Protein AF-A0A3B9MGB7-F1 (afdb_monomer_lite)

Radius of gyration: 18.77 Å; chains: 1; bounding box: 29×33×58 Å

Structure (mmCIF, N/CA/C/O backbone):
data_AF-A0A3B9MGB7-F1
#
_entry.id   AF-A0A3B9MGB7-F1
#
loop_
_atom_site.group_PDB
_atom_site.id
_atom_site.type_symbol
_atom_site.label_atom_id
_atom_site.label_alt_id
_atom_site.label_comp_id
_atom_site.label_asym_id
_atom_site.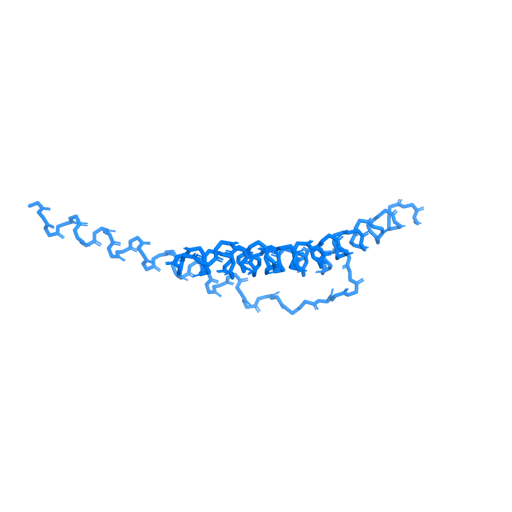label_entity_id
_atom_site.label_seq_id
_atom_site.pdbx_PDB_ins_code
_atom_site.Cartn_x
_atom_site.Cartn_y
_atom_site.Cartn_z
_atom_site.occupancy
_atom_site.B_iso_or_equiv
_atom_site.auth_seq_id
_atom_site.auth_comp_id
_atom_site.auth_asym_id
_atom_site.auth_atom_id
_atom_site.pdbx_PDB_model_num
ATOM 1 N N . MET A 1 1 ? 14.073 23.319 31.612 1.00 51.38 1 MET A N 1
ATOM 2 C CA . MET A 1 1 ? 14.182 22.156 30.691 1.00 51.38 1 MET A CA 1
ATOM 3 C C . MET A 1 1 ? 12.897 21.831 29.911 1.00 51.38 1 MET A C 1
ATOM 5 O O . MET A 1 1 ? 12.996 21.518 28.734 1.00 51.38 1 MET A O 1
ATOM 9 N N . LYS A 1 2 ? 11.688 21.973 30.483 1.00 54.31 2 LYS A N 1
ATOM 10 C CA . LYS A 1 2 ? 10.415 21.576 29.830 1.00 54.31 2 LYS A CA 1
ATOM 11 C C . LYS A 1 2 ? 10.016 22.369 28.562 1.00 54.31 2 LYS A C 1
ATOM 13 O O . LYS A 1 2 ? 9.314 21.834 27.713 1.00 54.31 2 LYS A O 1
ATOM 18 N N . ARG A 1 3 ? 10.467 23.623 28.400 1.00 56.53 3 ARG A N 1
ATOM 19 C CA . ARG A 1 3 ? 10.152 24.463 27.218 1.00 56.53 3 ARG A CA 1
ATOM 20 C C . ARG A 1 3 ? 10.948 24.076 25.963 1.00 56.53 3 ARG A C 1
ATOM 22 O O . ARG A 1 3 ? 10.370 24.020 24.885 1.00 56.53 3 ARG A O 1
ATOM 29 N N . LYS A 1 4 ? 12.229 23.716 26.121 1.00 55.75 4 LYS A N 1
ATOM 30 C CA . LYS A 1 4 ? 13.106 23.310 25.006 1.00 55.75 4 LYS A CA 1
ATOM 31 C C . LYS A 1 4 ? 12.651 21.992 24.362 1.00 55.75 4 LYS A C 1
ATOM 33 O O . LYS A 1 4 ? 12.668 21.869 23.146 1.00 55.75 4 LYS A O 1
ATOM 38 N N . ILE A 1 5 ? 12.146 21.050 25.166 1.00 61.09 5 ILE A N 1
ATOM 39 C CA . ILE A 1 5 ? 11.612 19.762 24.684 1.00 61.09 5 ILE A CA 1
ATOM 40 C C . ILE A 1 5 ? 10.314 19.955 23.881 1.00 61.09 5 ILE A C 1
ATOM 42 O O . ILE A 1 5 ? 10.131 19.326 22.843 1.00 61.09 5 ILE A O 1
ATOM 46 N N . ARG A 1 6 ? 9.429 20.866 24.315 1.00 55.34 6 ARG A N 1
ATOM 47 C CA . ARG A 1 6 ? 8.190 21.182 23.580 1.00 55.34 6 ARG A CA 1
ATOM 48 C C . ARG A 1 6 ? 8.469 21.847 22.229 1.00 55.34 6 ARG A C 1
ATOM 50 O O . ARG A 1 6 ? 7.823 21.494 21.252 1.00 55.34 6 ARG A O 1
ATOM 57 N N . GLN A 1 7 ? 9.459 22.741 22.167 1.00 57.47 7 GLN A N 1
ATOM 58 C CA . GLN A 1 7 ? 9.887 23.383 20.918 1.00 57.47 7 GLN A CA 1
ATOM 59 C C . GLN A 1 7 ? 10.511 22.380 19.933 1.00 57.47 7 GLN A C 1
ATOM 61 O O . GLN A 1 7 ? 10.226 22.437 18.738 1.00 57.47 7 GLN A O 1
ATOM 66 N N . LEU A 1 8 ? 11.295 21.419 20.434 1.00 55.53 8 LEU A N 1
ATOM 67 C CA . LEU A 1 8 ? 11.900 20.361 19.619 1.00 55.53 8 LEU A CA 1
ATOM 68 C C . LEU A 1 8 ? 10.839 19.459 18.955 1.00 55.53 8 LEU A C 1
ATOM 70 O O . LEU A 1 8 ? 10.946 19.138 17.771 1.00 55.53 8 LEU A O 1
ATOM 74 N N . LEU A 1 9 ? 9.782 19.098 19.694 1.00 59.03 9 LEU A N 1
ATOM 75 C CA . LEU A 1 9 ? 8.652 18.309 19.182 1.00 59.03 9 LEU A CA 1
ATOM 76 C C . LEU A 1 9 ? 7.842 19.052 18.106 1.00 59.03 9 LEU A C 1
ATOM 78 O O . LEU A 1 9 ? 7.423 18.452 17.120 1.00 59.03 9 LEU A O 1
ATOM 82 N N . THR A 1 10 ? 7.643 20.363 18.248 1.00 59.72 10 THR A N 1
ATOM 83 C CA . THR A 1 10 ? 6.924 21.146 17.230 1.00 59.72 10 THR A CA 1
ATOM 84 C C . THR A 1 10 ? 7.739 21.337 15.950 1.00 59.72 10 THR A C 1
ATOM 86 O O . THR A 1 10 ? 7.193 21.193 14.858 1.00 59.72 10 THR A O 1
ATOM 89 N N . VAL A 1 11 ? 9.050 21.585 16.053 1.00 60.16 11 VAL A N 1
ATOM 90 C CA . VAL A 1 11 ? 9.919 21.810 14.880 1.00 60.16 11 VAL A CA 1
ATOM 91 C C . VAL A 1 11 ? 10.098 20.529 14.061 1.00 60.16 11 VAL A C 1
ATOM 93 O O . VAL A 1 11 ? 10.043 20.569 12.832 1.00 60.16 11 VAL A O 1
ATOM 96 N N . THR A 1 12 ? 10.221 19.375 14.724 1.00 59.81 12 THR A N 1
ATOM 97 C CA . THR A 1 12 ? 10.279 18.071 14.040 1.00 59.81 12 THR A CA 1
ATOM 98 C C . THR A 1 12 ? 8.983 17.747 13.293 1.00 59.81 12 THR A C 1
ATOM 100 O O . THR A 1 12 ? 9.040 17.229 12.178 1.00 59.81 12 THR A O 1
ATOM 103 N N . SER A 1 13 ? 7.819 18.123 13.836 1.00 55.59 13 SER A N 1
ATOM 104 C CA . SER A 1 13 ? 6.536 17.929 13.144 1.00 55.59 13 SER A CA 1
ATOM 105 C C . SER A 1 13 ? 6.389 18.796 11.884 1.00 55.59 13 SER A C 1
ATOM 107 O O . SER A 1 13 ? 5.895 18.312 10.867 1.00 55.59 13 SER A O 1
ATOM 109 N N . LEU A 1 14 ? 6.879 20.044 11.908 1.00 54.38 14 LEU A N 1
ATOM 110 C CA . LEU A 1 14 ? 6.818 20.949 10.755 1.00 54.38 14 LEU A CA 1
ATOM 111 C C . LEU A 1 14 ? 7.775 20.529 9.630 1.00 54.38 14 LEU A C 1
ATOM 113 O O . LEU A 1 14 ? 7.400 20.576 8.458 1.00 54.38 14 LEU A O 1
ATOM 117 N N . GLY A 1 15 ? 8.985 20.077 9.978 1.00 54.09 15 GLY A N 1
ATOM 118 C CA . GLY A 1 15 ? 9.965 19.591 8.999 1.00 54.09 15 GLY A CA 1
ATOM 119 C C . GLY A 1 15 ? 9.484 18.351 8.240 1.00 54.09 15 GLY A C 1
ATOM 120 O O . GLY A 1 15 ? 9.724 18.220 7.037 1.00 54.09 15 GLY A O 1
ATOM 121 N N . LEU A 1 16 ? 8.725 17.475 8.914 1.00 57.06 16 LEU A N 1
ATOM 122 C CA . LEU A 1 16 ? 8.111 16.314 8.271 1.00 57.06 16 LEU A CA 1
ATOM 123 C C . LEU A 1 16 ? 7.078 16.752 7.221 1.00 57.06 16 LEU A C 1
ATOM 125 O O . LEU A 1 16 ? 7.100 16.256 6.099 1.00 57.06 16 LEU A O 1
ATOM 129 N N . ILE A 1 17 ? 6.209 17.715 7.551 1.00 57.66 17 ILE A N 1
ATOM 130 C CA . ILE A 1 17 ? 5.135 18.191 6.661 1.00 57.66 17 ILE A CA 1
ATOM 131 C C . ILE A 1 17 ? 5.707 18.861 5.404 1.00 57.66 17 ILE A C 1
ATOM 133 O O . ILE A 1 17 ? 5.241 18.576 4.300 1.00 57.66 17 ILE A O 1
ATOM 137 N N . LEU A 1 18 ? 6.749 19.686 5.549 1.00 51.69 18 LEU A N 1
ATOM 138 C CA . LEU A 1 18 ? 7.381 20.387 4.424 1.00 51.69 18 LEU A CA 1
ATOM 139 C C . LEU A 1 18 ? 8.113 19.435 3.455 1.00 51.69 18 LEU A C 1
ATOM 141 O O . LEU A 1 18 ? 8.243 19.730 2.270 1.00 51.69 18 LEU A O 1
ATOM 145 N N . SER A 1 19 ? 8.529 18.259 3.935 1.00 51.69 19 SER A N 1
ATOM 146 C CA . SER A 1 19 ? 9.139 17.215 3.099 1.00 51.69 19 SER A CA 1
ATOM 147 C C . SER A 1 19 ? 8.105 16.444 2.259 1.00 51.69 19 SER A C 1
ATOM 149 O O . SER A 1 19 ? 8.433 15.919 1.197 1.00 51.69 19 SER A O 1
ATOM 151 N N . PHE A 1 20 ? 6.839 16.379 2.694 1.00 50.41 20 PHE A N 1
ATOM 152 C CA . PHE A 1 20 ? 5.772 15.703 1.940 1.00 50.41 20 PHE A CA 1
ATOM 153 C C . PHE A 1 20 ? 5.157 16.574 0.835 1.00 50.41 20 PHE A C 1
ATOM 155 O O . PHE A 1 20 ? 4.625 16.037 -0.144 1.00 50.41 20 PHE A O 1
ATOM 162 N N . THR A 1 21 ? 5.211 17.903 0.961 1.00 51.94 21 THR A N 1
ATOM 163 C CA . THR A 1 21 ? 4.601 18.821 -0.014 1.00 51.94 21 THR A CA 1
ATOM 164 C C . THR A 1 21 ? 5.436 18.957 -1.287 1.00 51.94 21 THR A C 1
ATOM 166 O O . THR A 1 21 ? 4.876 18.901 -2.381 1.00 51.94 21 THR A O 1
ATOM 169 N N . THR A 1 22 ? 6.767 19.024 -1.187 1.00 45.66 22 THR A N 1
ATOM 170 C CA . THR A 1 22 ? 7.658 19.138 -2.362 1.00 45.66 22 THR A CA 1
ATOM 171 C C . THR A 1 22 ? 7.745 17.849 -3.186 1.00 45.66 22 THR A C 1
ATOM 173 O O . THR A 1 22 ? 7.945 17.905 -4.397 1.00 45.66 22 THR A O 1
ATOM 176 N N . ALA A 1 23 ? 7.493 16.683 -2.582 1.00 49.78 23 ALA A N 1
ATOM 177 C CA . ALA A 1 23 ? 7.431 15.405 -3.297 1.00 49.78 23 ALA A CA 1
ATOM 178 C C . ALA A 1 23 ? 6.161 15.232 -4.160 1.00 49.78 23 ALA A C 1
ATOM 180 O O . ALA A 1 23 ? 6.119 14.360 -5.031 1.00 49.78 23 ALA A O 1
ATOM 181 N N . SER A 1 24 ? 5.121 16.042 -3.929 1.00 49.50 24 SER A N 1
ATOM 182 C CA . SER A 1 24 ? 3.795 15.853 -4.537 1.00 49.50 24 SER A CA 1
ATOM 183 C C . SER A 1 24 ? 3.564 16.669 -5.819 1.00 49.50 24 SER A C 1
ATOM 185 O O . SER A 1 24 ? 2.605 16.396 -6.534 1.00 49.50 24 SER A O 1
ATOM 187 N N . ALA A 1 25 ? 4.438 17.626 -6.156 1.00 41.56 25 ALA A N 1
ATOM 188 C CA . ALA A 1 25 ? 4.244 18.528 -7.302 1.00 41.56 25 ALA A CA 1
ATOM 189 C C . ALA A 1 25 ? 4.681 17.948 -8.668 1.00 41.56 25 ALA A C 1
ATOM 191 O O . ALA A 1 25 ? 4.246 18.438 -9.703 1.00 41.56 25 ALA A O 1
ATOM 192 N N . ASN A 1 26 ? 5.480 16.871 -8.694 1.00 43.94 26 ASN A N 1
ATOM 193 C CA . ASN A 1 26 ? 6.039 16.295 -9.934 1.00 43.94 26 ASN A CA 1
ATOM 194 C C . ASN A 1 26 ? 5.358 14.990 -10.394 1.00 43.94 26 ASN A C 1
ATOM 196 O O . ASN A 1 26 ? 5.904 14.243 -11.207 1.00 43.94 26 ASN A O 1
ATOM 200 N N . ALA A 1 27 ? 4.182 14.660 -9.860 1.00 47.34 27 ALA A N 1
ATOM 201 C CA . ALA A 1 27 ? 3.468 13.428 -10.187 1.00 47.34 27 ALA A CA 1
ATOM 202 C C . ALA A 1 27 ? 2.306 13.674 -11.163 1.00 47.34 27 ALA A C 1
ATOM 204 O O . ALA A 1 27 ? 1.170 13.313 -10.877 1.00 47.34 27 ALA A O 1
ATOM 205 N N . GLN A 1 28 ? 2.585 14.243 -12.339 1.00 45.28 28 GLN A N 1
ATOM 206 C CA . GLN A 1 28 ? 1.685 14.057 -13.479 1.00 45.28 28 GLN A CA 1
ATOM 207 C C . GLN A 1 28 ? 1.884 12.616 -13.981 1.00 45.28 28 GLN A C 1
ATOM 209 O O . GLN A 1 28 ? 2.863 12.284 -14.649 1.00 45.28 28 GLN A O 1
ATOM 214 N N . GLU A 1 29 ? 1.023 11.720 -13.499 1.00 52.28 29 GLU A N 1
ATOM 215 C CA . GLU A 1 29 ? 1.158 10.265 -13.591 1.00 52.28 29 GLU A CA 1
ATOM 216 C C . GLU A 1 29 ? 0.763 9.769 -14.994 1.00 52.28 29 GLU A C 1
ATOM 218 O O . GLU A 1 29 ? -0.411 9.615 -15.325 1.00 52.28 29 GLU A O 1
ATOM 223 N N . ASN A 1 30 ? 1.754 9.526 -15.858 1.00 52.12 30 ASN A N 1
ATOM 224 C CA . ASN A 1 30 ? 1.526 8.819 -17.117 1.00 52.12 30 ASN A CA 1
ATOM 225 C C . ASN A 1 30 ? 1.318 7.318 -16.833 1.00 52.12 30 ASN A C 1
ATOM 227 O O . ASN A 1 30 ? 2.269 6.528 -16.785 1.00 52.12 30 ASN A O 1
ATOM 231 N N . ASN A 1 31 ? 0.052 6.940 -16.648 1.00 55.50 31 ASN A N 1
ATOM 232 C CA . ASN A 1 31 ? -0.401 5.582 -16.320 1.00 55.50 31 ASN A CA 1
ATOM 233 C C . ASN A 1 31 ? -0.143 4.546 -17.432 1.00 55.50 31 ASN A C 1
ATOM 235 O O . ASN A 1 31 ? -0.351 3.351 -17.227 1.00 55.50 31 ASN A O 1
ATOM 239 N N . ASN A 1 32 ? 0.347 4.958 -18.607 1.00 63.50 32 ASN A N 1
ATOM 240 C CA . ASN A 1 32 ? 0.688 4.016 -19.673 1.00 63.50 32 ASN A CA 1
ATOM 241 C C . ASN A 1 32 ? 2.027 3.300 -19.451 1.00 63.50 32 ASN A C 1
ATOM 243 O O . ASN A 1 32 ? 2.256 2.257 -20.059 1.00 63.50 32 ASN A O 1
ATOM 247 N N . THR A 1 33 ? 2.868 3.769 -18.529 1.00 70.94 33 THR A N 1
ATOM 248 C CA . THR A 1 33 ? 4.198 3.192 -18.267 1.00 70.94 33 THR A CA 1
ATOM 249 C C . THR A 1 33 ? 4.204 2.220 -17.082 1.00 70.94 33 THR A C 1
ATOM 251 O O . THR A 1 33 ? 3.382 2.335 -16.172 1.00 70.94 33 THR A O 1
ATOM 254 N N . SER A 1 34 ? 5.168 1.291 -17.037 1.00 68.88 34 SER A N 1
ATOM 255 C CA . SER A 1 34 ? 5.368 0.371 -15.898 1.00 68.88 34 SER A CA 1
ATOM 256 C C . SER A 1 34 ? 5.531 1.117 -14.569 1.00 68.88 34 SER A C 1
ATOM 258 O O . SER A 1 34 ? 4.987 0.713 -13.544 1.00 68.88 34 SER A O 1
ATOM 260 N N . LYS A 1 35 ? 6.229 2.259 -14.607 1.00 74.44 35 LYS A N 1
ATOM 261 C CA . LYS A 1 35 ? 6.423 3.160 -13.465 1.00 74.44 35 LYS A CA 1
ATOM 262 C C . LYS A 1 35 ? 5.115 3.820 -13.016 1.00 74.44 35 LYS A C 1
ATOM 264 O O . LYS A 1 35 ? 4.908 3.961 -11.814 1.00 74.44 35 LYS A O 1
ATOM 269 N N . GLY A 1 36 ? 4.248 4.204 -13.956 1.00 75.31 36 GLY A N 1
ATOM 270 C CA . GLY A 1 36 ? 2.911 4.733 -13.666 1.00 75.31 36 GLY A CA 1
ATOM 271 C C . GLY A 1 36 ? 2.046 3.701 -12.947 1.00 75.31 36 GLY A C 1
ATOM 272 O O . GLY A 1 36 ? 1.584 3.955 -11.842 1.00 75.31 36 GLY A O 1
ATOM 273 N N . GLU A 1 37 ? 1.949 2.489 -13.498 1.00 77.62 37 GLU A N 1
ATOM 274 C CA . GLU A 1 37 ? 1.199 1.384 -12.881 1.00 77.62 37 GLU A CA 1
ATOM 275 C C . GLU A 1 37 ? 1.728 1.028 -11.478 1.00 77.62 37 GLU A C 1
ATOM 277 O O . GLU A 1 37 ? 0.950 0.809 -10.550 1.00 77.62 37 GLU A O 1
ATOM 282 N N . MET A 1 38 ? 3.051 1.025 -11.276 1.00 77.06 38 MET A N 1
ATOM 283 C CA . MET A 1 38 ? 3.648 0.799 -9.952 1.00 77.06 38 MET A CA 1
ATOM 284 C C . MET A 1 38 ? 3.319 1.914 -8.954 1.00 77.06 38 MET A C 1
ATOM 286 O O . MET A 1 38 ? 3.044 1.621 -7.789 1.00 77.06 38 MET A O 1
ATOM 290 N N . LYS A 1 39 ? 3.305 3.184 -9.376 1.00 80.19 39 LYS A N 1
ATOM 291 C CA . LYS A 1 39 ? 2.908 4.285 -8.488 1.00 80.19 39 LYS A CA 1
ATOM 292 C C . LYS A 1 39 ? 1.413 4.250 -8.159 1.00 80.19 39 LYS A C 1
ATOM 294 O O . LYS A 1 39 ? 1.061 4.415 -6.990 1.00 80.19 39 LYS A O 1
ATOM 299 N N . THR A 1 40 ? 0.549 3.936 -9.128 1.00 82.00 40 THR A N 1
ATOM 300 C CA . THR A 1 40 ? -0.885 3.719 -8.881 1.00 82.00 40 THR A CA 1
ATOM 301 C C . THR A 1 40 ? -1.108 2.541 -7.928 1.00 82.00 40 THR A C 1
ATOM 303 O O . THR A 1 40 ? -1.919 2.627 -7.009 1.00 82.00 40 THR A O 1
ATOM 306 N N . SER A 1 41 ? -0.339 1.459 -8.074 1.00 73.19 41 SER A N 1
ATOM 307 C CA . SER A 1 41 ? -0.348 0.346 -7.119 1.00 73.19 41 SER A CA 1
ATOM 308 C C . SER A 1 41 ? 0.019 0.810 -5.705 1.00 73.19 41 SER A C 1
ATOM 310 O O . SER A 1 41 ? -0.727 0.569 -4.754 1.00 73.19 41 SER A O 1
ATOM 312 N N . GLY A 1 42 ? 1.114 1.561 -5.564 1.00 79.62 42 GLY A N 1
ATOM 313 C CA . GLY A 1 42 ? 1.539 2.112 -4.277 1.00 79.62 42 GLY A CA 1
ATOM 314 C C . GLY A 1 42 ? 0.511 3.061 -3.650 1.00 79.62 42 GLY A C 1
ATOM 315 O O . GLY A 1 42 ? 0.292 3.023 -2.436 1.00 79.62 42 GLY A O 1
ATOM 316 N N . SER A 1 43 ? -0.167 3.886 -4.453 1.00 81.69 43 SER A N 1
ATOM 317 C CA . SER A 1 43 ? -1.206 4.795 -3.958 1.00 81.69 43 SER A CA 1
ATOM 318 C C . SER A 1 43 ? -2.455 4.042 -3.485 1.00 81.69 43 SER A C 1
ATOM 320 O O . SER A 1 43 ? -3.033 4.406 -2.455 1.00 81.69 43 SER A O 1
ATOM 322 N N . GLU A 1 44 ? -2.822 2.940 -4.145 1.00 80.25 44 GLU A N 1
ATOM 323 C CA . GLU A 1 44 ? -3.881 2.036 -3.688 1.00 80.25 44 GLU A CA 1
ATOM 324 C C . GLU A 1 44 ? -3.502 1.334 -2.375 1.00 80.25 44 GLU A C 1
ATOM 326 O O . GLU A 1 44 ? -4.323 1.303 -1.460 1.00 80.25 44 GLU A O 1
ATOM 331 N N . VAL A 1 45 ? -2.258 0.867 -2.206 1.00 79.44 45 VAL A N 1
ATOM 332 C CA . VAL A 1 45 ? -1.785 0.301 -0.921 1.00 79.44 45 VAL A CA 1
ATOM 333 C C . VAL A 1 45 ? -1.838 1.344 0.197 1.00 79.44 45 VAL A C 1
ATOM 335 O O . VAL A 1 45 ? -2.308 1.057 1.300 1.00 79.44 45 VAL A O 1
ATOM 338 N N . LYS A 1 46 ? -1.425 2.585 -0.081 1.00 84.56 46 LYS A N 1
ATOM 339 C CA . LYS A 1 46 ? -1.507 3.681 0.893 1.00 84.56 46 LYS A CA 1
ATOM 340 C C . LYS A 1 46 ? -2.957 3.942 1.313 1.00 84.56 46 LYS A C 1
ATOM 342 O O . LYS A 1 46 ? -3.243 4.032 2.507 1.00 84.56 46 LYS A O 1
ATOM 347 N N . ARG A 1 47 ? -3.888 3.993 0.354 1.00 80.75 47 ARG A N 1
ATOM 348 C CA . ARG A 1 47 ? -5.333 4.113 0.626 1.00 80.75 47 ARG A CA 1
ATOM 349 C C . ARG A 1 47 ? -5.876 2.914 1.405 1.00 80.75 47 ARG A C 1
ATOM 351 O O . ARG A 1 47 ? -6.693 3.113 2.306 1.00 80.75 47 ARG A O 1
ATOM 358 N N . ALA A 1 48 ? -5.400 1.700 1.118 1.00 78.81 48 ALA A N 1
ATOM 359 C CA . ALA A 1 48 ? -5.734 0.489 1.869 1.00 78.81 48 ALA A CA 1
ATOM 360 C C . ALA A 1 48 ? -5.375 0.654 3.350 1.00 78.81 48 ALA A C 1
ATOM 362 O O . ALA A 1 48 ? -6.226 0.466 4.214 1.00 78.81 48 ALA A O 1
ATOM 363 N N . GLY A 1 49 ? -4.143 1.081 3.636 1.00 81.81 4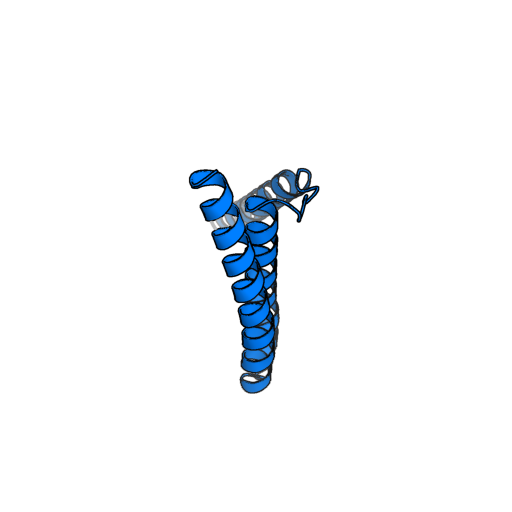9 GLY A N 1
ATOM 364 C CA . GLY A 1 49 ? -3.660 1.292 5.000 1.00 81.81 49 GLY A CA 1
ATOM 365 C C . GLY A 1 49 ? -4.401 2.411 5.732 1.00 81.81 49 GLY A C 1
ATOM 366 O O . GLY A 1 49 ? -4.809 2.230 6.878 1.00 81.81 49 GLY A O 1
ATOM 367 N N . THR A 1 5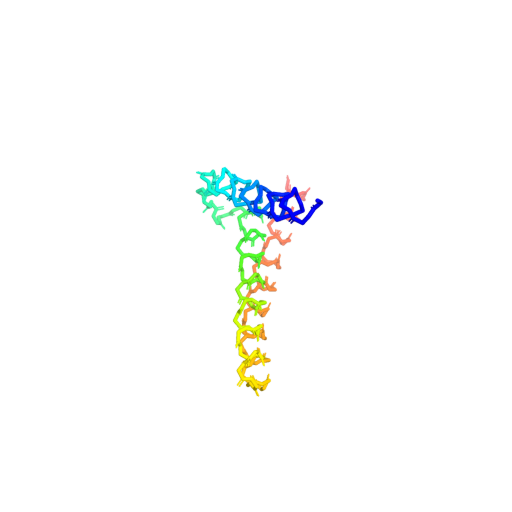0 ? -4.638 3.554 5.079 1.00 86.06 50 THR A N 1
ATOM 368 C CA . THR A 1 50 ? -5.358 4.678 5.702 1.00 86.06 50 THR A CA 1
ATOM 369 C C . THR A 1 50 ? -6.814 4.327 6.010 1.00 86.06 50 THR A C 1
ATOM 371 O O . THR A 1 50 ? -7.281 4.590 7.117 1.00 86.06 50 THR A O 1
ATOM 374 N N . SER A 1 51 ? -7.532 3.711 5.065 1.00 80.19 51 SER A N 1
ATOM 375 C CA . SER A 1 51 ? -8.937 3.324 5.263 1.00 80.19 51 SER A CA 1
ATOM 376 C C . SER A 1 51 ? -9.086 2.221 6.310 1.00 80.19 51 SER A C 1
ATOM 378 O O . SER A 1 51 ? -9.921 2.338 7.207 1.00 80.19 51 SER A O 1
ATOM 380 N N . ALA A 1 52 ? -8.225 1.202 6.261 1.00 77.12 52 ALA A N 1
ATOM 381 C CA . ALA A 1 52 ? -8.209 0.133 7.248 1.00 77.12 52 ALA A CA 1
ATOM 382 C C . ALA A 1 52 ? -7.860 0.656 8.645 1.00 77.12 52 ALA A C 1
ATOM 384 O O . ALA A 1 52 ? -8.566 0.358 9.602 1.00 77.12 52 ALA A O 1
ATOM 385 N N . GLY A 1 53 ? -6.828 1.493 8.768 1.00 82.38 53 GLY A N 1
ATOM 386 C CA . GLY A 1 53 ? -6.439 2.096 10.041 1.00 82.38 53 GLY A CA 1
ATOM 387 C C . GLY A 1 53 ? -7.535 2.982 10.637 1.00 82.38 53 GLY A C 1
ATOM 388 O O . GLY A 1 53 ? -7.768 2.944 11.843 1.00 82.38 53 GLY A O 1
ATOM 389 N N . HIS A 1 54 ? -8.250 3.746 9.806 1.00 88.81 54 HIS A N 1
ATOM 390 C CA . HIS A 1 54 ? -9.387 4.560 10.253 1.00 88.81 54 HIS A CA 1
ATOM 391 C C . HIS A 1 54 ? -10.551 3.707 10.765 1.00 88.81 54 HIS A C 1
ATOM 393 O O . HIS A 1 54 ? -11.172 4.043 11.773 1.00 88.81 54 HIS A O 1
ATOM 399 N N . ASP A 1 55 ? -10.820 2.581 10.107 1.00 84.44 55 ASP A N 1
ATOM 400 C CA . ASP A 1 55 ? -11.861 1.644 10.522 1.00 84.44 55 ASP A CA 1
ATOM 401 C C . ASP A 1 55 ? -11.469 0.851 11.777 1.00 84.44 55 ASP A C 1
ATOM 403 O O . ASP A 1 55 ? -12.304 0.692 12.669 1.00 84.44 55 ASP A O 1
ATOM 407 N N . ILE A 1 56 ? -10.205 0.437 11.913 1.00 81.31 56 ILE A N 1
ATOM 408 C CA . ILE A 1 56 ? -9.672 -0.208 13.127 1.00 81.31 56 ILE A CA 1
ATOM 409 C C . ILE A 1 56 ? -9.767 0.741 14.323 1.00 81.31 56 ILE A C 1
ATOM 411 O O . ILE A 1 56 ? -10.258 0.338 15.374 1.00 81.31 56 ILE A O 1
ATOM 415 N N . LYS A 1 57 ? -9.394 2.020 14.159 1.00 88.56 57 LYS A N 1
ATOM 416 C CA . LYS A 1 57 ? -9.543 3.045 15.211 1.00 88.56 57 LYS A CA 1
ATOM 417 C C . LYS A 1 57 ? -10.992 3.231 15.670 1.00 88.56 57 LYS A C 1
ATOM 419 O O . LYS A 1 57 ? -11.223 3.684 16.783 1.00 88.56 57 LYS A O 1
ATOM 424 N N . ARG A 1 58 ? -11.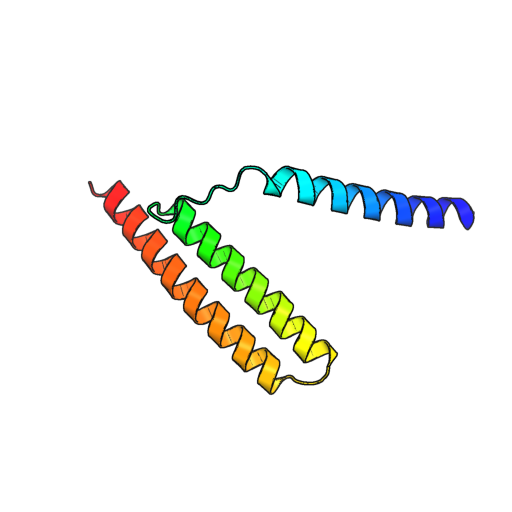966 2.884 14.824 1.00 89.75 58 ARG A N 1
ATOM 425 C CA . ARG A 1 58 ? -13.405 2.911 15.133 1.00 89.75 58 ARG A CA 1
ATOM 426 C C . ARG A 1 58 ? -13.956 1.546 15.574 1.00 89.75 58 ARG A C 1
ATOM 428 O O . ARG A 1 58 ? -15.172 1.386 15.627 1.00 89.75 58 ARG A O 1
ATOM 435 N N . GLY A 1 59 ? -13.094 0.558 15.828 1.00 86.69 59 GLY A N 1
ATOM 436 C CA . GLY A 1 59 ? -13.474 -0.802 16.229 1.00 86.69 59 GLY A CA 1
ATOM 437 C C . GLY A 1 59 ? -14.071 -1.662 15.107 1.00 86.69 59 GLY A C 1
ATOM 438 O O . GLY A 1 59 ? -14.573 -2.753 15.357 1.00 86.69 59 GLY A O 1
ATOM 439 N N . ARG A 1 60 ? -14.037 -1.207 13.848 1.00 88.38 60 ARG A N 1
ATOM 440 C CA . ARG A 1 60 ? -14.681 -1.870 12.700 1.00 88.38 60 ARG A CA 1
ATOM 441 C C . ARG A 1 60 ? -13.703 -2.767 11.943 1.00 88.38 60 ARG A C 1
ATOM 443 O O . ARG A 1 60 ? -13.433 -2.540 10.766 1.00 88.38 60 ARG A O 1
ATOM 450 N N . VAL A 1 61 ? -13.192 -3.808 12.596 1.00 82.94 61 VAL A N 1
ATOM 451 C CA . VAL A 1 61 ? -12.127 -4.680 12.051 1.00 82.94 61 VAL A CA 1
ATOM 452 C C . VAL A 1 61 ? -12.553 -5.417 10.773 1.00 82.94 61 VAL A C 1
ATOM 454 O O . VAL A 1 61 ? -11.804 -5.457 9.800 1.00 82.94 61 VAL A O 1
ATOM 457 N N . VAL A 1 62 ? -13.791 -5.920 10.709 1.00 86.31 62 VAL A N 1
ATOM 458 C CA . VAL A 1 62 ? -14.326 -6.586 9.502 1.00 86.31 62 VAL A CA 1
ATOM 459 C C . VAL A 1 62 ? -14.393 -5.618 8.317 1.00 86.31 62 VAL A C 1
ATOM 461 O O . VAL A 1 62 ? -14.056 -5.960 7.182 1.00 86.31 62 VAL A O 1
ATOM 464 N N . ARG A 1 63 ? -14.794 -4.370 8.581 1.00 83.62 63 ARG A N 1
ATOM 465 C CA . ARG A 1 63 ? -14.883 -3.329 7.555 1.00 83.62 63 ARG A CA 1
ATOM 466 C C .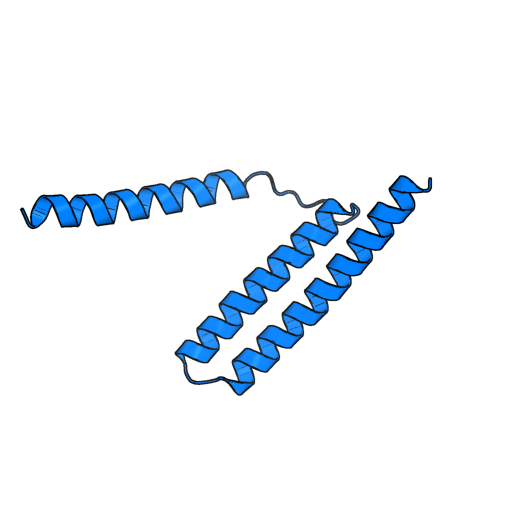 ARG A 1 63 ? -13.496 -2.890 7.096 1.00 83.62 63 ARG A C 1
ATOM 468 O O . ARG A 1 63 ? -13.269 -2.790 5.891 1.00 83.62 63 ARG A O 1
ATOM 475 N N . ALA A 1 64 ? -12.562 -2.760 8.036 1.00 78.62 64 ALA A N 1
ATOM 476 C CA . ALA A 1 64 ? -11.158 -2.503 7.756 1.00 78.62 64 ALA A CA 1
ATOM 477 C C . ALA A 1 64 ? -10.562 -3.574 6.836 1.00 78.62 64 ALA A C 1
ATOM 479 O O . ALA A 1 64 ? -9.979 -3.231 5.812 1.00 78.62 64 ALA A O 1
ATOM 480 N N . GLY A 1 65 ? -10.784 -4.859 7.137 1.00 81.00 65 GLY A N 1
ATOM 481 C CA . GLY A 1 65 ? -10.338 -5.969 6.293 1.00 81.00 65 GLY A CA 1
ATOM 482 C C . GLY A 1 65 ? -10.944 -5.927 4.887 1.00 81.00 65 GLY A C 1
ATOM 483 O O . GLY A 1 65 ? -10.236 -6.103 3.897 1.00 81.00 65 GLY A O 1
ATOM 484 N N . LYS A 1 66 ? -12.238 -5.600 4.768 1.00 87.00 66 LYS A N 1
ATOM 485 C CA . LYS A 1 66 ? -12.923 -5.479 3.469 1.00 87.00 66 LYS A CA 1
ATOM 486 C C . LYS A 1 66 ? -12.369 -4.333 2.617 1.00 87.00 66 LYS A C 1
ATOM 488 O O . LYS A 1 66 ? -12.138 -4.510 1.420 1.00 87.00 66 LYS A O 1
ATOM 493 N N . HIS A 1 67 ? -12.142 -3.163 3.215 1.00 79.31 67 HIS A N 1
ATOM 494 C CA . HIS A 1 67 ? -11.535 -2.024 2.521 1.00 79.31 67 HIS A CA 1
ATOM 495 C C . HIS A 1 67 ? -10.078 -2.306 2.150 1.00 79.31 67 HIS A C 1
ATOM 497 O O . HIS A 1 67 ? -9.686 -2.081 1.002 1.00 79.31 67 HIS A O 1
ATOM 503 N N . PHE A 1 68 ? -9.311 -2.883 3.075 1.00 80.12 68 PHE A N 1
ATOM 504 C CA . PHE A 1 68 ? -7.928 -3.280 2.844 1.00 80.12 68 PHE A CA 1
ATOM 505 C C . PHE A 1 68 ? -7.802 -4.272 1.685 1.00 80.12 68 PHE A C 1
ATOM 507 O O . PHE A 1 68 ? -7.007 -4.054 0.771 1.00 80.12 68 PHE A O 1
ATOM 514 N N . GLY A 1 69 ? -8.621 -5.327 1.676 1.00 79.19 69 GLY A N 1
ATOM 515 C CA . GLY A 1 69 ? -8.623 -6.341 0.623 1.00 79.19 69 GLY A CA 1
ATOM 516 C C . GLY A 1 69 ? -9.017 -5.776 -0.743 1.00 79.19 69 GLY A C 1
ATOM 517 O O . GLY A 1 69 ? -8.377 -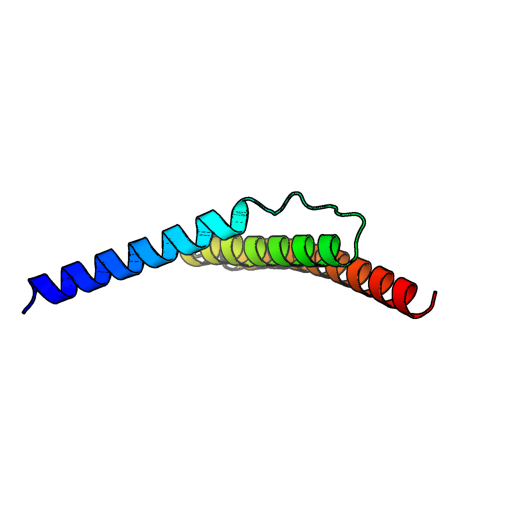6.083 -1.747 1.00 79.19 69 GLY A O 1
ATOM 518 N N . LYS A 1 70 ? -10.014 -4.880 -0.796 1.00 87.25 70 LYS A N 1
ATOM 519 C CA . LYS A 1 70 ? -10.440 -4.228 -2.047 1.00 87.25 70 LYS A CA 1
ATOM 520 C C . LYS A 1 70 ? -9.318 -3.400 -2.677 1.00 87.25 70 LYS A C 1
ATOM 522 O O . LYS A 1 70 ? -9.107 -3.477 -3.887 1.00 87.25 70 LYS A O 1
ATOM 527 N N . HIS A 1 71 ? -8.614 -2.614 -1.868 1.00 83.88 71 HIS A N 1
ATOM 528 C CA . HIS A 1 71 ? -7.505 -1.789 -2.341 1.00 83.88 71 HIS A CA 1
ATOM 529 C C . HIS A 1 71 ? -6.255 -2.624 -2.649 1.00 83.88 71 HIS A C 1
ATOM 531 O O . HIS A 1 71 ? -5.640 -2.424 -3.692 1.00 83.88 71 HIS A O 1
ATOM 537 N N . SER A 1 72 ? -5.942 -3.635 -1.834 1.00 75.62 72 SER A N 1
ATOM 538 C CA . SER A 1 72 ? -4.828 -4.561 -2.094 1.00 75.62 72 SER A CA 1
ATOM 539 C C . SER A 1 72 ? -5.025 -5.355 -3.387 1.00 75.62 72 SER A C 1
ATOM 541 O O . SER A 1 72 ? -4.092 -5.501 -4.171 1.00 75.62 72 SER A O 1
ATOM 543 N N . GLY A 1 73 ? -6.251 -5.802 -3.681 1.00 78.94 73 GLY A N 1
ATOM 544 C CA . GLY A 1 73 ? -6.559 -6.487 -4.940 1.00 78.94 73 GLY A CA 1
ATOM 545 C C . GLY A 1 73 ? -6.400 -5.588 -6.172 1.00 78.94 73 GLY A C 1
ATOM 546 O O . GLY A 1 73 ? -5.939 -6.038 -7.222 1.00 78.94 73 GLY A O 1
ATOM 547 N N . ARG A 1 74 ? -6.731 -4.295 -6.055 1.00 81.19 74 ARG A N 1
ATOM 548 C CA . ARG A 1 74 ? -6.483 -3.308 -7.119 1.00 81.19 74 ARG A CA 1
ATOM 549 C C . ARG A 1 74 ? -4.993 -3.028 -7.283 1.00 81.19 74 ARG A C 1
ATOM 551 O O . ARG A 1 74 ? -4.505 -3.050 -8.410 1.00 81.19 74 ARG A O 1
ATOM 558 N N . ALA A 1 75 ? -4.270 -2.857 -6.178 1.00 76.00 75 ALA A N 1
ATOM 559 C CA . ALA A 1 75 ? -2.823 -2.691 -6.183 1.00 76.00 75 ALA A CA 1
ATOM 560 C C . ALA A 1 75 ? -2.115 -3.876 -6.856 1.00 76.00 75 ALA A C 1
ATOM 562 O O . ALA A 1 75 ? -1.274 -3.673 -7.728 1.00 76.00 75 ALA A O 1
ATOM 563 N N . GLY A 1 76 ? -2.519 -5.111 -6.546 1.00 73.94 76 GLY A N 1
ATOM 564 C CA . GLY A 1 76 ? -1.984 -6.315 -7.187 1.00 73.94 76 GLY A CA 1
ATOM 565 C C . GLY A 1 76 ? -2.200 -6.339 -8.704 1.00 73.94 76 GLY A C 1
ATOM 566 O O . GLY A 1 76 ? -1.291 -6.696 -9.450 1.00 73.94 76 GLY A O 1
ATOM 567 N N . ARG A 1 77 ? -3.365 -5.885 -9.194 1.00 84.19 77 ARG A N 1
ATOM 568 C CA . ARG A 1 77 ? -3.627 -5.772 -10.643 1.00 84.19 77 ARG A CA 1
ATOM 569 C C . ARG A 1 77 ? -2.720 -4.747 -11.319 1.00 84.19 77 ARG A C 1
ATOM 571 O O . ARG A 1 77 ? -2.190 -5.030 -12.391 1.00 84.19 77 ARG A O 1
ATOM 578 N N . HIS A 1 78 ? -2.536 -3.581 -10.704 1.00 79.00 78 HIS A N 1
ATOM 579 C CA . HIS A 1 78 ? -1.631 -2.553 -11.218 1.00 79.00 78 HIS A CA 1
ATOM 580 C C . HIS A 1 78 ? -0.169 -3.009 -11.164 1.00 79.00 78 HIS A C 1
ATOM 582 O O . HIS A 1 78 ? 0.563 -2.844 -12.134 1.00 79.00 78 HIS A O 1
ATOM 588 N N . PHE A 1 79 ? 0.236 -3.688 -10.091 1.00 75.62 79 PHE A N 1
ATOM 589 C CA . PHE A 1 79 ? 1.568 -4.275 -9.974 1.00 75.62 79 PHE A CA 1
ATOM 590 C C . PHE A 1 79 ? 1.827 -5.300 -11.084 1.00 75.62 79 PHE A C 1
ATOM 592 O O . PHE A 1 79 ? 2.796 -5.161 -11.819 1.00 75.62 79 PHE A O 1
ATOM 599 N N . GLY A 1 80 ? 0.914 -6.254 -11.296 1.00 78.44 80 GLY A N 1
ATOM 600 C CA . GLY A 1 80 ? 1.043 -7.250 -12.365 1.00 78.44 80 GLY A CA 1
ATOM 601 C C . GLY A 1 80 ? 1.081 -6.636 -13.770 1.00 78.44 80 GLY A C 1
ATOM 602 O O . GLY A 1 80 ? 1.872 -7.063 -14.610 1.00 78.44 80 GLY A O 1
ATOM 603 N N . ARG A 1 81 ? 0.280 -5.591 -14.031 1.00 80.12 81 ARG A N 1
ATOM 604 C CA . ARG A 1 81 ? 0.344 -4.824 -15.291 1.00 80.12 81 ARG A CA 1
ATOM 605 C C . ARG A 1 81 ? 1.683 -4.108 -15.455 1.00 80.12 81 ARG A C 1
ATOM 607 O O . ARG A 1 81 ? 2.247 -4.144 -16.545 1.00 80.12 81 ARG A O 1
ATOM 614 N N . GLY A 1 82 ? 2.199 -3.505 -14.385 1.00 76.06 82 GLY A N 1
ATOM 615 C CA . GLY A 1 82 ? 3.512 -2.867 -14.358 1.00 76.06 82 GLY A CA 1
ATOM 616 C C . GLY A 1 82 ? 4.645 -3.856 -14.626 1.00 76.06 82 GLY A C 1
ATOM 617 O O . GLY A 1 82 ? 5.476 -3.601 -15.494 1.00 76.06 82 GLY A O 1
ATOM 618 N N . THR A 1 83 ? 4.634 -5.018 -13.966 1.00 78.00 83 THR A N 1
ATOM 619 C CA . THR A 1 83 ? 5.611 -6.094 -14.189 1.00 78.00 83 THR A CA 1
ATOM 620 C C . THR A 1 83 ? 5.553 -6.608 -15.621 1.00 78.00 83 THR A C 1
ATOM 622 O O . THR A 1 83 ? 6.592 -6.708 -16.262 1.00 78.00 83 THR A O 1
ATOM 625 N N . ARG A 1 84 ? 4.358 -6.869 -16.169 1.00 79.12 84 ARG A N 1
ATOM 626 C CA . ARG A 1 84 ? 4.215 -7.319 -17.561 1.00 79.12 84 ARG A CA 1
ATOM 627 C C . ARG A 1 84 ? 4.789 -6.298 -18.541 1.00 79.12 84 ARG A C 1
ATOM 629 O O . ARG A 1 84 ? 5.581 -6.674 -19.393 1.00 79.12 84 ARG A O 1
ATOM 636 N N . LYS A 1 85 ? 4.442 -5.015 -18.387 1.00 77.81 85 LYS A N 1
ATOM 637 C CA . LYS A 1 85 ? 4.986 -3.932 -19.221 1.00 77.81 85 LYS A CA 1
ATOM 638 C C . LYS A 1 85 ? 6.511 -3.824 -19.087 1.00 77.81 85 LYS A C 1
ATOM 640 O O . LYS A 1 85 ? 7.181 -3.611 -20.087 1.00 77.81 85 LYS A O 1
ATOM 645 N N . ALA A 1 86 ? 7.065 -4.002 -17.884 1.00 75.50 86 ALA A N 1
ATOM 646 C CA . ALA A 1 86 ? 8.511 -3.983 -17.654 1.00 75.50 86 ALA A CA 1
ATOM 647 C C . ALA A 1 86 ? 9.224 -5.162 -18.331 1.00 75.50 86 ALA A C 1
ATOM 649 O O . ALA A 1 86 ? 10.227 -4.955 -18.997 1.00 75.50 86 ALA A O 1
ATOM 650 N N . VAL A 1 87 ? 8.680 -6.376 -18.218 1.00 75.69 87 VAL A N 1
ATOM 651 C CA . VAL A 1 87 ? 9.239 -7.575 -18.859 1.00 75.69 87 VAL A CA 1
ATOM 652 C C . VAL A 1 87 ? 9.165 -7.469 -20.381 1.00 75.69 87 VAL A C 1
ATOM 654 O O . VAL A 1 87 ? 10.152 -7.741 -21.054 1.00 75.69 87 VAL A O 1
ATOM 657 N N . THR A 1 88 ? 8.041 -7.006 -20.939 1.00 71.62 88 THR A N 1
ATOM 658 C CA . THR A 1 88 ? 7.932 -6.751 -22.383 1.00 71.62 88 THR A CA 1
ATOM 659 C C . THR A 1 88 ? 8.990 -5.754 -22.849 1.00 71.62 88 THR A C 1
ATOM 661 O O . THR A 1 88 ? 9.622 -5.989 -23.867 1.00 71.62 88 THR A O 1
ATOM 664 N N . HIS A 1 89 ? 9.250 -4.700 -22.077 1.00 68.88 89 HIS A N 1
ATOM 665 C CA . HIS A 1 89 ? 10.270 -3.699 -22.401 1.00 68.88 89 HIS A CA 1
ATOM 666 C C . HIS A 1 89 ? 11.721 -4.214 -22.297 1.00 68.88 89 HIS A C 1
ATOM 668 O O . HIS A 1 89 ? 12.621 -3.565 -22.813 1.00 68.88 89 HIS A O 1
ATOM 674 N N . VAL A 1 90 ? 11.960 -5.333 -21.604 1.00 66.94 90 VAL A N 1
ATOM 675 C CA . VAL A 1 90 ? 13.288 -5.971 -21.493 1.00 66.94 90 VAL A CA 1
ATOM 676 C C . VAL A 1 90 ? 13.509 -7.016 -22.591 1.00 66.94 90 VAL A C 1
ATOM 678 O O . VAL A 1 90 ? 14.645 -7.263 -22.973 1.00 66.94 90 VAL A O 1
ATOM 681 N N . ILE A 1 91 ? 12.434 -7.650 -23.069 1.00 65.50 91 ILE A N 1
ATOM 682 C CA . ILE A 1 91 ? 12.482 -8.681 -24.119 1.00 65.50 91 ILE A CA 1
ATOM 683 C C . ILE A 1 91 ? 12.430 -8.066 -25.533 1.00 65.50 91 ILE A C 1
ATOM 685 O O . ILE A 1 91 ? 12.895 -8.704 -26.474 1.00 65.50 91 ILE A O 1
ATOM 689 N N . SER A 1 92 ? 11.849 -6.867 -25.680 1.00 53.31 92 SER A N 1
ATOM 690 C CA . SER A 1 92 ? 11.795 -6.111 -26.949 1.00 53.31 92 SER A CA 1
ATOM 691 C C . SER A 1 92 ? 13.093 -5.354 -27.194 1.00 53.31 92 SER A C 1
ATOM 693 O O . SER A 1 92 ? 13.507 -5.295 -28.369 1.00 53.31 92 SER A O 1
#

Sequence (92 aa):
MKRKIRQLLTVTSLGLILSFTTASANAQENNNTSKGEMKTSGSEVKRAGTSAGHDIKRGRVVRAGKHFGKHSGRAGRHFGRGTRKAVTHVIS

Secondary structure (DSSP, 8-state):
-HHHHHHHHHHHHHHHHHHHHHTTTT----TTSHHHHHHHHHHHHHHHHHHHHHHHHTT-HHHHHHHHHHHHHHHHHHHHHHHHHHHHHHH-

Foldseek 3Di:
DVVVVVVVVVVVVVVVVVVVVVVPPPCPQPLVALVSLQVQLVVLQVQLCVQLVVCVVVVNNVVSVVSNVVSNVSSVVSNVVSVVRVVVVVVD

pLDDT: mean 70.2, std 13.45, range [41.56, 89.75]